Protein AF-A0A382CUC1-F1 (afdb_monomer_lite)

pLDDT: mean 79.83, std 8.0, range [52.0, 90.5]

Sequence (74 aa):
MGSLDGVFSTISGLAKSIVSLGLELVLVFLVIDLLFPGTTDVVRNVGTVVSQFTNQGLVGLVILIAVVAIASDD

Structure (mmCIF, N/CA/C/O backbone):
data_AF-A0A382CUC1-F1
#
_entry.id   AF-A0A382CUC1-F1
#
loop_
_atom_site.group_PDB
_atom_site.id
_atom_site.type_symbol
_atom_site.label_atom_id
_atom_site.label_alt_id
_atom_site.label_comp_id
_atom_site.label_asym_id
_atom_site.label_entity_id
_atom_site.label_seq_id
_atom_site.pdbx_PDB_ins_code
_atom_site.Cartn_x
_atom_site.Cartn_y
_atom_site.Cartn_z
_atom_site.occupancy
_atom_site.B_iso_or_equiv
_atom_site.auth_seq_id
_atom_site.auth_comp_id
_atom_site.auth_asym_id
_atom_site.auth_atom_id
_atom_site.pdbx_PDB_model_num
ATOM 1 N N . MET A 1 1 ? 3.379 8.752 -36.599 1.00 52.00 1 MET A N 1
ATOM 2 C CA . MET A 1 1 ? 3.594 8.029 -35.327 1.00 52.00 1 MET A CA 1
ATOM 3 C C . MET A 1 1 ? 3.569 9.074 -34.216 1.00 52.00 1 MET A C 1
ATOM 5 O O . MET A 1 1 ? 4.601 9.647 -33.930 1.00 52.00 1 MET A O 1
ATOM 9 N N . GLY A 1 2 ? 2.387 9.476 -33.736 1.00 62.41 2 GLY A N 1
ATOM 10 C CA . GLY A 1 2 ? 2.279 10.616 -32.802 1.00 62.41 2 GLY A CA 1
ATOM 11 C C . GLY A 1 2 ? 0.947 10.715 -32.053 1.00 62.41 2 GLY A C 1
ATOM 12 O O . GLY A 1 2 ? 0.893 11.277 -30.968 1.00 62.41 2 GLY A O 1
ATOM 13 N N . SER A 1 3 ? -0.125 10.108 -32.575 1.00 74.19 3 SER A N 1
ATOM 14 C CA . SER A 1 3 ? -1.421 10.027 -31.888 1.00 74.19 3 SER A CA 1
ATOM 15 C C . SER A 1 3 ? -1.457 8.957 -30.792 1.00 74.19 3 SER A C 1
ATOM 17 O O . SER A 1 3 ? -2.010 9.199 -29.726 1.00 74.19 3 SER A O 1
ATOM 19 N N . LEU A 1 4 ? -0.849 7.790 -31.026 1.00 75.31 4 LEU A N 1
ATOM 20 C CA . LEU A 1 4 ? -0.829 6.687 -30.059 1.00 75.31 4 LEU A CA 1
ATOM 21 C C . LEU A 1 4 ? 0.015 7.032 -28.824 1.00 75.31 4 LEU A C 1
ATOM 23 O O . LEU A 1 4 ? -0.446 6.824 -27.707 1.00 75.31 4 LEU A O 1
ATOM 27 N N . ASP A 1 5 ? 1.182 7.654 -29.006 1.00 81.62 5 ASP A N 1
ATOM 28 C CA . ASP A 1 5 ? 2.057 8.055 -27.894 1.00 81.62 5 ASP A CA 1
ATOM 29 C C . ASP A 1 5 ? 1.412 9.135 -27.010 1.00 81.62 5 ASP A C 1
ATOM 31 O O . ASP A 1 5 ? 1.521 9.091 -25.784 1.00 81.62 5 ASP A O 1
ATOM 35 N N . GLY A 1 6 ? 0.663 10.068 -27.610 1.00 83.81 6 GLY A N 1
ATOM 36 C CA . GLY A 1 6 ? -0.112 11.066 -26.867 1.00 83.81 6 GLY A CA 1
ATOM 37 C C . GLY A 1 6 ? -1.270 10.456 -26.068 1.00 83.81 6 GLY A C 1
ATOM 38 O O . GLY A 1 6 ? -1.520 10.858 -24.929 1.00 83.81 6 GLY A O 1
ATOM 39 N N . VAL A 1 7 ? -1.945 9.443 -26.624 1.00 83.12 7 VAL A N 1
ATOM 40 C CA . VAL A 1 7 ? -3.011 8.70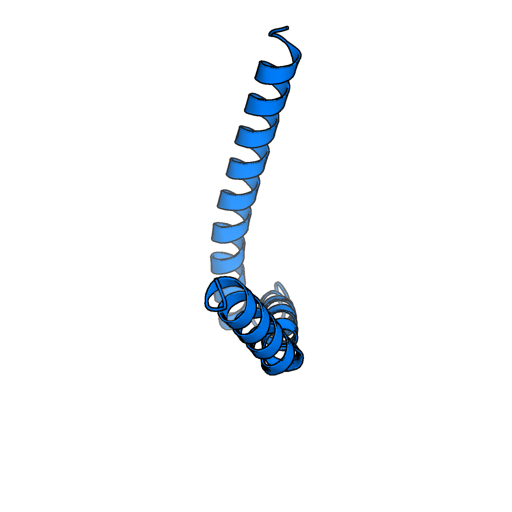4 -25.927 1.00 83.12 7 VAL A CA 1
ATOM 41 C C . VAL A 1 7 ? -2.438 7.893 -24.764 1.00 83.12 7 VAL A C 1
ATOM 43 O O . VAL A 1 7 ? -2.959 7.988 -23.654 1.00 83.12 7 VAL A O 1
ATOM 46 N N . PHE A 1 8 ? -1.335 7.167 -24.967 1.00 85.25 8 PHE A N 1
ATOM 47 C CA . PHE A 1 8 ? -0.663 6.435 -23.888 1.00 85.25 8 PHE A CA 1
ATOM 48 C C . PHE A 1 8 ? -0.167 7.367 -22.781 1.00 85.25 8 PHE A C 1
ATOM 50 O O . PHE A 1 8 ? -0.381 7.076 -21.606 1.00 85.25 8 PHE A O 1
ATOM 57 N N . SER A 1 9 ? 0.417 8.514 -23.136 1.00 85.25 9 SER A N 1
ATOM 58 C CA . SER A 1 9 ? 0.826 9.541 -22.171 1.00 85.25 9 SER A CA 1
ATOM 59 C C . SER A 1 9 ? -0.355 10.029 -21.323 1.00 85.25 9 SER A C 1
ATOM 61 O O . SER A 1 9 ? -0.281 10.012 -20.092 1.00 85.25 9 SER A O 1
ATOM 63 N N . THR A 1 10 ? -1.480 10.357 -21.964 1.00 88.94 10 THR A N 1
ATOM 64 C CA . THR A 1 10 ? -2.698 10.833 -21.285 1.00 88.94 10 THR A CA 1
ATOM 65 C C . THR A 1 10 ? -3.277 9.776 -20.348 1.00 88.94 10 THR A C 1
ATOM 67 O O . THR A 1 10 ? -3.566 10.066 -19.186 1.00 88.94 10 THR A O 1
ATOM 70 N N . ILE A 1 11 ? -3.402 8.533 -20.822 1.00 87.19 11 ILE A N 1
ATOM 71 C CA . ILE A 1 11 ? -3.900 7.416 -20.012 1.00 87.19 11 ILE A CA 1
ATOM 72 C C . ILE A 1 11 ? -2.950 7.146 -18.839 1.00 87.19 11 ILE A C 1
ATOM 74 O O . ILE A 1 11 ? -3.415 6.933 -17.721 1.00 87.19 11 ILE A O 1
ATOM 78 N N . SER A 1 12 ? -1.631 7.220 -19.051 1.00 86.69 12 SER A N 1
ATOM 79 C CA . SER A 1 12 ? -0.647 7.058 -17.974 1.00 86.69 12 SER A CA 1
ATOM 80 C C . SER A 1 12 ? -0.758 8.167 -16.923 1.00 86.69 12 SER A C 1
ATOM 82 O O . SER A 1 12 ? -0.679 7.892 -15.727 1.00 86.69 12 SER A O 1
ATOM 84 N N . GLY A 1 13 ? -1.010 9.409 -17.350 1.00 88.62 13 GLY A N 1
ATOM 85 C CA . GLY A 1 13 ? -1.208 10.550 -16.460 1.00 88.62 13 GLY A CA 1
ATOM 86 C C . GLY A 1 13 ? -2.462 10.396 -15.603 1.00 88.62 13 GLY A C 1
ATOM 87 O O . GLY A 1 13 ? -2.410 10.600 -14.390 1.00 88.62 13 GLY A O 1
ATOM 88 N N . LEU A 1 14 ? -3.567 9.954 -16.210 1.00 87.00 14 LEU A N 1
ATOM 89 C CA . LEU A 1 14 ? -4.812 9.657 -15.498 1.00 87.00 14 LEU A CA 1
ATOM 90 C C . LEU A 1 14 ? -4.639 8.496 -14.518 1.00 87.00 14 LEU A C 1
ATOM 92 O O . LEU A 1 14 ? -5.034 8.614 -13.360 1.00 87.00 14 LEU A O 1
ATOM 96 N N . ALA A 1 15 ? -3.998 7.408 -14.945 1.00 87.06 15 ALA A N 1
ATOM 97 C CA . ALA A 1 15 ? -3.708 6.273 -14.077 1.00 87.06 15 ALA A CA 1
ATOM 98 C C . ALA A 1 15 ? -2.858 6.700 -12.873 1.00 87.06 15 ALA A C 1
ATOM 100 O O . ALA A 1 15 ? -3.185 6.368 -11.735 1.00 87.06 15 ALA A O 1
ATOM 101 N N . LYS A 1 16 ? -1.817 7.509 -13.098 1.00 90.50 16 LYS A N 1
ATOM 102 C CA . LYS A 1 16 ? -0.969 8.037 -12.024 1.00 90.50 16 LYS A CA 1
ATOM 103 C C . LYS A 1 16 ? -1.756 8.918 -11.052 1.00 90.50 16 LYS A C 1
ATOM 105 O O . LYS A 1 16 ? -1.569 8.804 -9.844 1.00 90.50 16 LYS A O 1
ATOM 110 N N . SER A 1 17 ? -2.649 9.763 -11.565 1.00 88.62 17 SER A N 1
ATOM 111 C CA . SER A 1 17 ? -3.516 10.608 -10.738 1.00 88.62 17 SER A CA 1
ATOM 112 C C . SER A 1 17 ? -4.490 9.777 -9.898 1.00 88.62 17 SER A C 1
ATOM 114 O O . SER A 1 17 ? -4.579 9.988 -8.692 1.00 88.62 17 SER A O 1
ATOM 116 N N . ILE A 1 18 ? -5.143 8.776 -10.492 1.00 89.81 18 ILE A N 1
ATOM 117 C CA . ILE A 1 18 ? -6.056 7.869 -9.782 1.00 89.81 18 ILE A CA 1
ATOM 118 C C . ILE A 1 18 ? -5.316 7.091 -8.690 1.00 89.81 18 ILE A C 1
ATOM 120 O O . ILE A 1 18 ? -5.817 6.982 -7.575 1.00 89.81 18 ILE A O 1
ATOM 124 N N . VAL A 1 19 ? -4.113 6.588 -8.978 1.00 87.81 19 VAL A N 1
ATOM 125 C CA . VAL A 1 19 ? -3.286 5.885 -7.986 1.00 87.81 19 VAL A CA 1
ATOM 126 C C . VAL A 1 19 ? -2.889 6.817 -6.839 1.00 87.81 19 VAL A C 1
ATOM 128 O O . VAL A 1 19 ? -2.966 6.413 -5.682 1.00 87.81 19 VAL A O 1
ATOM 131 N N . SER A 1 20 ? -2.518 8.066 -7.138 1.00 87.50 20 SER A N 1
ATOM 132 C CA . SER A 1 20 ? -2.188 9.068 -6.116 1.00 87.50 20 SER A CA 1
ATOM 133 C C . SER A 1 20 ? -3.368 9.338 -5.182 1.00 87.50 20 SER A C 1
ATOM 135 O O . SER A 1 20 ? -3.207 9.311 -3.965 1.00 87.50 20 SER A O 1
ATOM 137 N N . LEU A 1 21 ? -4.562 9.540 -5.747 1.00 88.38 21 LEU A N 1
ATOM 138 C CA . LEU A 1 21 ? -5.785 9.745 -4.971 1.00 88.38 21 LEU A CA 1
ATOM 139 C C . LEU A 1 21 ? -6.158 8.494 -4.169 1.00 88.38 21 LEU A C 1
ATOM 141 O O . LEU A 1 21 ? -6.532 8.592 -3.005 1.00 88.38 21 LEU A O 1
ATOM 145 N N . GLY A 1 22 ? -6.014 7.308 -4.763 1.00 84.81 22 GLY A N 1
ATOM 146 C CA . GLY A 1 22 ? -6.233 6.039 -4.075 1.00 84.81 22 GLY A CA 1
ATOM 147 C C . GLY A 1 22 ? -5.322 5.872 -2.858 1.00 84.81 22 GLY A C 1
ATOM 148 O O . GLY A 1 22 ? -5.790 5.43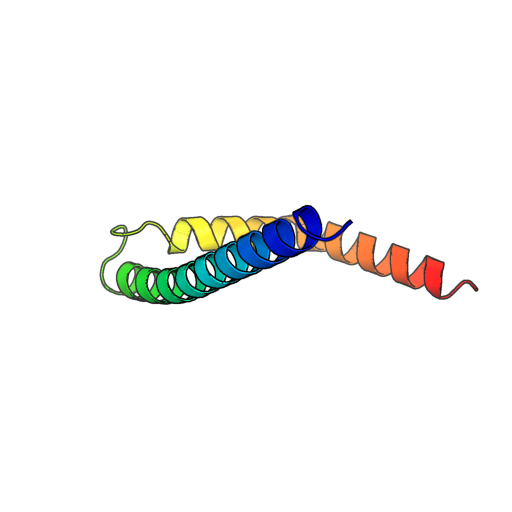1 -1.813 1.00 84.81 22 GLY A O 1
ATOM 149 N N . LEU A 1 23 ? -4.051 6.271 -2.956 1.00 87.44 23 LEU A N 1
AT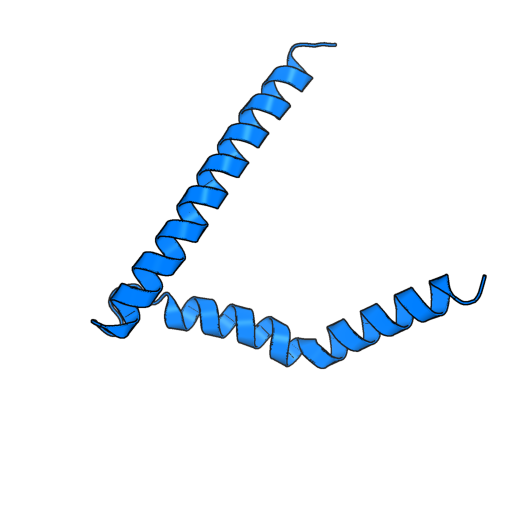OM 150 C CA . LEU A 1 23 ? -3.097 6.180 -1.849 1.00 87.44 23 LEU A CA 1
ATOM 151 C C . LEU A 1 23 ? -3.443 7.140 -0.698 1.00 87.44 23 LEU A C 1
ATOM 153 O O . LEU A 1 23 ? -3.395 6.740 0.465 1.00 87.44 23 LEU A O 1
ATOM 157 N N . GLU A 1 24 ? -3.839 8.376 -1.011 1.00 87.44 24 GLU A N 1
ATOM 158 C CA . GLU A 1 24 ? -4.323 9.328 -0.002 1.00 87.44 24 GLU A CA 1
ATOM 159 C C . GLU A 1 24 ? -5.605 8.829 0.678 1.00 87.44 24 GLU A C 1
ATOM 161 O O . GLU A 1 24 ? -5.714 8.860 1.906 1.00 87.44 24 GLU A O 1
ATOM 166 N N . LEU A 1 25 ? -6.556 8.300 -0.097 1.00 86.38 25 LEU A N 1
ATOM 167 C CA . LEU A 1 25 ? -7.801 7.751 0.441 1.00 86.38 25 LEU A CA 1
ATOM 168 C C . LEU A 1 25 ? -7.568 6.513 1.311 1.00 86.38 25 LEU A C 1
ATOM 170 O O . LEU A 1 25 ? -8.236 6.370 2.330 1.00 86.38 25 LEU A O 1
ATOM 174 N N . VAL A 1 26 ? -6.606 5.648 0.974 1.00 83.88 26 VAL A N 1
ATOM 175 C CA . VAL A 1 26 ? -6.232 4.503 1.822 1.00 83.88 26 VAL A CA 1
ATOM 176 C C . VAL A 1 26 ? -5.752 4.970 3.196 1.00 83.88 26 VAL A C 1
ATOM 178 O O . VAL A 1 26 ? -6.145 4.371 4.194 1.00 83.88 26 VAL A O 1
ATOM 181 N N . LEU A 1 27 ? -4.964 6.048 3.281 1.00 83.94 27 LEU A N 1
ATOM 182 C CA . LEU A 1 27 ? -4.547 6.612 4.572 1.00 83.94 27 LEU A CA 1
ATOM 183 C C . LEU A 1 27 ? -5.737 7.151 5.370 1.00 83.94 27 LEU A C 1
ATOM 185 O O . LEU A 1 27 ? -5.856 6.869 6.562 1.00 83.94 27 LEU A O 1
ATOM 189 N N . VAL A 1 28 ? -6.637 7.888 4.717 1.00 88.25 28 VAL A N 1
ATOM 190 C CA . VAL A 1 28 ? -7.854 8.405 5.360 1.00 88.25 28 VAL A CA 1
ATOM 191 C C . VAL A 1 28 ? -8.728 7.256 5.866 1.00 88.25 28 VAL A C 1
ATOM 193 O O . VAL A 1 28 ? -9.159 7.271 7.018 1.00 88.25 28 VAL A O 1
ATOM 196 N N . PHE A 1 29 ? -8.952 6.230 5.047 1.00 85.25 29 PHE A N 1
ATOM 197 C CA . PHE A 1 29 ? -9.728 5.058 5.435 1.00 85.25 29 PHE A CA 1
ATOM 198 C C . PHE A 1 29 ? -9.052 4.244 6.533 1.00 85.25 29 PHE A C 1
ATOM 200 O O . PHE A 1 29 ? -9.750 3.768 7.418 1.00 85.25 29 PHE A O 1
ATOM 207 N N . LEU A 1 30 ? -7.721 4.154 6.554 1.00 83.31 30 LEU A N 1
ATOM 208 C CA . LEU A 1 30 ? -6.981 3.515 7.642 1.00 83.31 30 LEU A CA 1
ATOM 209 C C . LEU A 1 30 ? -7.194 4.247 8.974 1.00 83.31 30 LEU A C 1
ATOM 211 O O . LEU A 1 30 ? -7.427 3.604 9.994 1.00 83.31 30 LEU A O 1
ATOM 215 N N . VAL A 1 31 ? -7.187 5.582 8.973 1.00 84.81 31 VAL A N 1
ATOM 216 C CA . VAL A 1 31 ? -7.518 6.373 10.171 1.00 84.81 31 VAL A CA 1
ATOM 217 C C . VAL A 1 31 ? -8.979 6.164 10.584 1.00 84.81 31 VAL A C 1
ATOM 219 O O . VAL A 1 31 ? -9.257 5.989 11.769 1.00 84.81 31 VAL A O 1
ATOM 222 N N . ILE A 1 32 ? -9.914 6.133 9.631 1.00 86.50 32 ILE A N 1
ATOM 223 C CA . ILE A 1 32 ? -11.332 5.867 9.916 1.00 86.50 32 ILE A CA 1
ATOM 224 C C . ILE A 1 32 ? -11.521 4.466 10.502 1.00 86.50 32 ILE A C 1
ATOM 226 O O . ILE A 1 32 ? -12.256 4.327 11.470 1.00 86.50 32 ILE A O 1
ATOM 230 N N . ASP A 1 33 ? -10.845 3.448 9.973 1.00 83.50 33 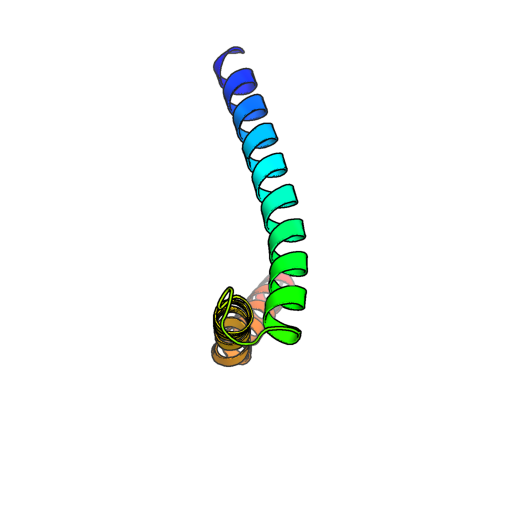ASP A N 1
ATOM 231 C CA . ASP A 1 33 ? -10.930 2.065 10.461 1.00 83.50 33 ASP A CA 1
ATOM 232 C C . ASP A 1 33 ? -10.296 1.908 11.854 1.00 83.50 33 ASP A C 1
ATOM 234 O O . ASP A 1 33 ? -10.724 1.071 12.640 1.00 83.50 33 ASP A O 1
ATOM 238 N N . LEU A 1 34 ? -9.308 2.741 12.203 1.00 81.88 34 LEU A N 1
ATOM 239 C CA . LEU A 1 34 ? -8.757 2.800 13.562 1.00 81.88 34 LEU A CA 1
ATOM 240 C C . LEU A 1 34 ? -9.731 3.437 14.564 1.00 81.88 34 LEU A C 1
ATOM 242 O O . LEU A 1 34 ? -9.823 2.979 15.701 1.00 81.88 34 LEU A O 1
ATOM 246 N N . LEU A 1 35 ? -10.438 4.499 14.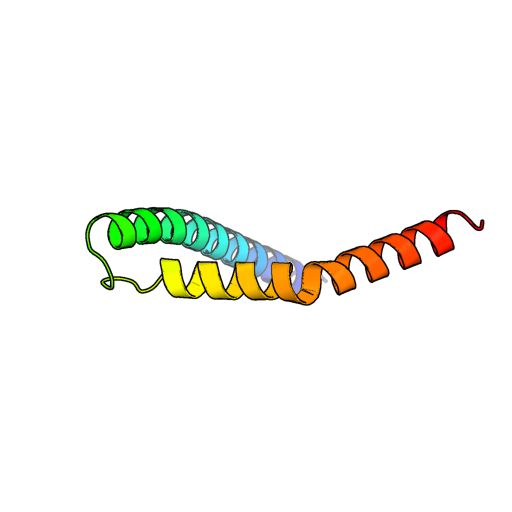164 1.00 86.62 35 LEU A N 1
ATOM 247 C CA . LEU A 1 35 ? -11.385 5.216 15.030 1.00 86.62 35 LEU A CA 1
ATOM 248 C C . LEU A 1 35 ? -12.767 4.542 15.093 1.00 86.62 35 LEU A C 1
ATOM 250 O O . LEU A 1 35 ? -13.450 4.629 16.112 1.00 86.62 35 LEU A O 1
ATOM 254 N N . PHE A 1 36 ? -13.162 3.858 14.020 1.00 86.19 36 PHE A N 1
ATOM 255 C CA . PHE A 1 36 ? -14.433 3.156 13.845 1.00 86.19 36 PHE A CA 1
ATOM 256 C C . PHE A 1 36 ? -14.171 1.765 13.235 1.00 86.19 36 PHE A C 1
ATOM 258 O O . PHE A 1 36 ? -14.314 1.581 12.019 1.00 86.19 36 PHE A O 1
ATOM 265 N N . PRO A 1 37 ? -13.783 0.780 14.069 1.00 79.75 37 PRO A N 1
ATOM 266 C CA . PRO A 1 37 ? -13.348 -0.540 13.618 1.00 79.75 37 PRO A CA 1
ATOM 267 C C . PRO A 1 37 ? -14.349 -1.239 12.697 1.00 79.75 37 PRO A C 1
ATOM 269 O O . PRO A 1 37 ? -15.518 -1.394 13.053 1.00 79.75 37 PRO A O 1
ATOM 272 N N . GLY A 1 38 ? -13.876 -1.703 11.537 1.00 74.19 38 GLY A N 1
ATOM 273 C CA . GLY A 1 38 ? -14.654 -2.522 10.601 1.00 74.19 38 GLY A CA 1
ATOM 274 C C . GLY A 1 38 ? -15.519 -1.728 9.620 1.00 74.19 38 GLY A C 1
ATOM 275 O O . GLY A 1 38 ? -16.314 -2.321 8.897 1.00 74.19 38 GLY A O 1
ATOM 276 N N . THR A 1 39 ? -15.376 -0.400 9.572 1.00 78.69 39 THR A N 1
ATOM 277 C CA . THR A 1 39 ? -16.170 0.456 8.670 1.00 78.69 39 THR A CA 1
ATOM 278 C C . THR A 1 39 ? -15.661 0.401 7.231 1.00 78.69 39 THR A C 1
ATOM 280 O O . THR A 1 39 ? -16.450 0.481 6.291 1.00 78.69 39 THR A O 1
ATOM 283 N N . THR A 1 40 ? -14.343 0.283 7.043 1.00 79.12 40 THR A N 1
ATOM 284 C CA . THR A 1 40 ? -13.731 0.270 5.702 1.00 79.12 40 THR A CA 1
ATOM 285 C C . THR A 1 40 ? -12.949 -1.006 5.408 1.00 79.12 40 THR A C 1
ATOM 287 O O . THR A 1 40 ? -12.618 -1.243 4.247 1.00 79.12 40 THR A O 1
ATOM 290 N N . ASP A 1 41 ? -12.674 -1.838 6.424 1.00 80.56 41 ASP A N 1
ATOM 291 C CA . ASP A 1 41 ? -11.919 -3.097 6.294 1.00 80.56 41 ASP A CA 1
ATOM 292 C C . ASP A 1 41 ? -10.489 -2.904 5.730 1.00 80.56 41 ASP A C 1
ATOM 294 O O . ASP A 1 41 ? -9.805 -3.858 5.335 1.00 80.56 41 ASP A O 1
ATOM 298 N N . VAL A 1 42 ? -10.000 -1.659 5.695 1.00 77.88 42 VAL A N 1
ATOM 299 C CA . VAL A 1 42 ? -8.708 -1.300 5.102 1.00 77.88 42 VAL A CA 1
ATOM 300 C C . VAL A 1 42 ? -7.555 -1.852 5.929 1.00 77.88 42 VAL A C 1
ATOM 302 O O . VAL A 1 42 ? -6.578 -2.324 5.345 1.00 77.88 42 VAL A O 1
ATOM 305 N N . VAL A 1 43 ? -7.668 -1.904 7.259 1.00 74.75 43 VAL A N 1
ATOM 306 C CA . VAL A 1 43 ? -6.626 -2.501 8.113 1.00 74.75 43 VAL A CA 1
ATOM 307 C C . VAL A 1 43 ? -6.446 -3.993 7.803 1.00 74.75 43 VAL A C 1
ATOM 309 O O . VAL A 1 43 ? -5.314 -4.476 7.736 1.00 74.75 43 VAL A O 1
ATOM 312 N N . ARG A 1 44 ? -7.534 -4.722 7.519 1.00 77.75 44 ARG A N 1
ATOM 313 C CA . ARG A 1 44 ? -7.494 -6.144 7.131 1.00 77.75 44 ARG A CA 1
ATOM 314 C C . ARG A 1 44 ? -6.845 -6.350 5.758 1.00 77.75 44 ARG A C 1
ATOM 316 O O . ARG A 1 44 ? -6.045 -7.275 5.584 1.00 77.75 44 ARG A O 1
ATOM 323 N N . ASN A 1 45 ? -7.139 -5.474 4.799 1.00 77.31 45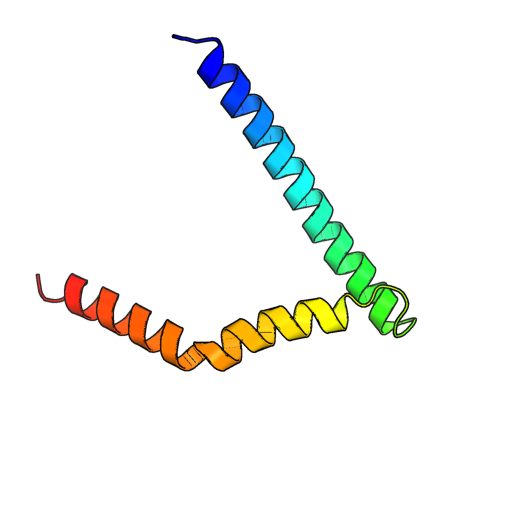 ASN A N 1
ATOM 324 C CA . ASN A 1 45 ? -6.521 -5.509 3.471 1.00 77.31 45 ASN A CA 1
ATOM 325 C C . ASN A 1 45 ? -5.023 -5.164 3.521 1.00 77.31 45 ASN A C 1
ATOM 327 O O . ASN A 1 45 ? -4.208 -5.891 2.950 1.00 77.31 45 ASN A O 1
ATOM 331 N N . VAL A 1 46 ? -4.639 -4.115 4.256 1.00 76.25 46 VAL A N 1
ATOM 332 C CA . VAL A 1 46 ? -3.227 -3.745 4.464 1.00 76.25 46 VAL A CA 1
ATOM 333 C C . VAL A 1 46 ? -2.482 -4.865 5.193 1.00 76.25 46 VAL A C 1
ATOM 335 O O . VAL A 1 46 ? -1.397 -5.252 4.764 1.00 76.25 46 VAL A O 1
ATOM 338 N N . GLY A 1 47 ? -3.080 -5.460 6.228 1.00 71.62 47 GLY A N 1
ATOM 339 C CA . GLY A 1 47 ? -2.510 -6.607 6.939 1.00 71.62 47 GLY A CA 1
ATOM 340 C C . GLY A 1 47 ? -2.287 -7.827 6.043 1.00 71.62 47 GLY A C 1
ATOM 341 O O . GLY A 1 47 ? -1.287 -8.522 6.198 1.00 71.62 47 GLY A O 1
ATOM 342 N N . THR A 1 48 ? -3.153 -8.054 5.053 1.00 78.44 48 THR A N 1
ATOM 343 C CA . THR A 1 48 ? -2.979 -9.127 4.059 1.00 78.44 48 THR A CA 1
ATOM 344 C C . THR A 1 48 ? -1.795 -8.847 3.132 1.00 78.44 48 THR A C 1
ATOM 346 O O . THR A 1 48 ? -0.982 -9.739 2.902 1.00 78.44 48 THR A O 1
ATOM 349 N N . VAL A 1 49 ? -1.645 -7.611 2.646 1.00 75.00 49 VAL A N 1
ATOM 350 C CA . VAL A 1 49 ? -0.494 -7.202 1.818 1.00 75.00 49 VAL A CA 1
ATOM 351 C C . VAL A 1 49 ? 0.810 -7.320 2.611 1.00 75.00 49 VAL A C 1
ATOM 353 O O . VAL A 1 49 ? 1.767 -7.936 2.147 1.00 75.00 49 VAL A O 1
ATOM 356 N N . VAL A 1 50 ? 0.840 -6.809 3.844 1.00 72.50 50 VAL A N 1
ATOM 357 C CA . VAL A 1 50 ? 1.999 -6.940 4.741 1.00 72.50 50 VAL A CA 1
ATOM 358 C C . VAL A 1 50 ? 2.290 -8.411 5.045 1.00 72.50 50 VAL A C 1
ATOM 360 O O . VAL A 1 50 ? 3.447 -8.824 5.025 1.00 72.50 50 VAL A O 1
ATOM 363 N N . SER A 1 51 ? 1.262 -9.232 5.265 1.00 73.88 51 SER A N 1
ATOM 364 C CA . SER A 1 51 ? 1.410 -10.674 5.473 1.00 73.88 51 SER A CA 1
ATOM 365 C C . SER A 1 51 ? 1.989 -11.377 4.248 1.00 73.88 51 SER A C 1
ATOM 367 O O . SER A 1 51 ? 2.820 -12.259 4.429 1.00 73.88 51 SER A O 1
ATOM 369 N N . GLN A 1 52 ? 1.640 -10.977 3.023 1.00 72.75 52 GLN A N 1
ATOM 370 C CA . GLN A 1 52 ? 2.269 -11.505 1.808 1.00 72.75 52 GLN A CA 1
ATOM 371 C C . GLN A 1 52 ? 3.761 -11.168 1.779 1.00 72.75 52 GLN A C 1
ATOM 373 O O . GLN A 1 52 ? 4.573 -12.080 1.652 1.00 72.75 52 GLN A O 1
ATOM 378 N N . PHE A 1 53 ? 4.138 -9.913 2.040 1.00 65.94 53 PHE A N 1
ATOM 379 C CA . PHE A 1 53 ? 5.549 -9.517 2.130 1.00 65.94 53 PHE A CA 1
ATOM 380 C C . PHE A 1 53 ? 6.308 -10.200 3.269 1.00 65.94 53 PHE A C 1
ATOM 382 O O . PHE A 1 53 ? 7.487 -10.494 3.119 1.00 65.94 53 PHE A O 1
ATOM 389 N N . THR A 1 54 ? 5.654 -10.474 4.396 1.00 69.56 54 THR A N 1
ATOM 390 C CA . THR A 1 54 ? 6.295 -11.104 5.561 1.00 69.56 54 THR A CA 1
ATOM 391 C C . THR A 1 54 ? 6.411 -12.618 5.376 1.00 69.56 54 THR A C 1
ATOM 393 O O . THR A 1 54 ? 7.473 -13.189 5.608 1.00 69.56 54 THR A O 1
ATOM 396 N N . ASN A 1 55 ? 5.364 -13.272 4.863 1.00 69.88 55 ASN A N 1
ATOM 397 C CA . ASN A 1 55 ? 5.361 -14.706 4.554 1.00 69.88 55 ASN A CA 1
ATOM 398 C C . ASN A 1 55 ? 6.281 -15.041 3.375 1.00 69.88 55 ASN A C 1
ATOM 400 O O . ASN A 1 55 ? 6.874 -16.116 3.338 1.00 69.88 55 ASN A O 1
ATOM 404 N N . GLN A 1 56 ? 6.426 -14.122 2.422 1.00 67.81 56 GLN A N 1
ATOM 405 C CA . GLN A 1 56 ? 7.392 -14.220 1.328 1.00 67.81 56 GLN A CA 1
ATOM 406 C C . GLN A 1 56 ? 8.711 -13.520 1.672 1.00 67.81 56 GLN A C 1
ATOM 408 O O . GLN A 1 56 ? 9.597 -13.488 0.829 1.00 67.81 56 GLN A O 1
ATOM 413 N N . GLY A 1 57 ? 8.889 -12.981 2.883 1.00 70.69 57 GLY A N 1
ATOM 414 C CA . GLY A 1 57 ? 10.033 -12.131 3.233 1.00 70.69 57 GLY A CA 1
ATOM 415 C C . GLY A 1 57 ? 11.373 -12.843 3.077 1.00 70.69 57 GLY A C 1
ATOM 416 O O . GLY A 1 57 ? 12.329 -12.273 2.555 1.00 70.69 57 GLY A O 1
ATOM 417 N N . LEU A 1 58 ? 11.417 -14.133 3.422 1.00 66.50 58 LEU A N 1
ATOM 418 C CA . LEU A 1 58 ? 12.582 -14.978 3.169 1.00 66.50 58 LEU A CA 1
ATOM 419 C C . LEU A 1 58 ? 12.792 -15.216 1.665 1.00 66.50 58 LEU A C 1
ATOM 421 O O . LEU A 1 58 ? 13.917 -15.182 1.189 1.00 66.50 58 LEU A O 1
ATOM 425 N N . VAL A 1 59 ? 11.712 -15.416 0.907 1.00 77.25 59 VAL A N 1
ATOM 426 C CA . VAL A 1 59 ? 11.753 -15.642 -0.548 1.00 77.25 59 VAL A CA 1
ATOM 427 C C . VAL A 1 59 ? 12.237 -14.389 -1.280 1.00 77.25 59 VAL A C 1
ATOM 429 O O . VAL A 1 59 ? 13.095 -14.483 -2.151 1.00 77.25 59 VAL A O 1
ATOM 432 N N . GLY A 1 60 ? 11.754 -13.208 -0.893 1.00 70.94 60 GLY A N 1
ATOM 433 C CA . GLY A 1 60 ? 12.195 -11.924 -1.435 1.00 70.94 60 GLY A CA 1
ATOM 434 C C . GLY A 1 60 ? 13.660 -11.631 -1.117 1.00 70.94 60 GLY A C 1
ATOM 435 O O . GLY A 1 60 ? 14.402 -11.205 -1.999 1.00 70.94 60 GLY A O 1
ATOM 436 N N . LEU A 1 61 ? 14.105 -11.933 0.108 1.00 77.88 61 LEU A N 1
ATOM 437 C CA . LEU A 1 61 ? 15.515 -11.827 0.485 1.00 77.88 61 LEU A CA 1
ATOM 438 C C . LEU A 1 61 ? 16.393 -12.808 -0.306 1.00 77.88 61 LEU A C 1
ATOM 440 O O . LEU A 1 61 ? 17.455 -12.422 -0.783 1.00 77.88 61 LEU A O 1
ATOM 444 N N . VAL A 1 62 ? 15.943 -14.050 -0.501 1.00 77.38 62 VAL A N 1
ATOM 445 C CA . VAL A 1 62 ? 16.650 -15.061 -1.307 1.00 77.38 62 VAL A CA 1
ATOM 446 C C . VAL A 1 62 ? 16.777 -14.620 -2.765 1.00 77.38 62 VAL A C 1
ATOM 448 O O . VAL A 1 62 ? 17.856 -14.737 -3.341 1.00 77.38 62 VAL A O 1
ATOM 451 N N . ILE A 1 63 ? 15.715 -14.065 -3.354 1.00 79.38 63 ILE A N 1
ATOM 452 C CA . ILE A 1 63 ? 15.742 -13.536 -4.725 1.00 79.38 63 ILE A CA 1
ATOM 453 C C . ILE A 1 63 ? 16.698 -12.340 -4.825 1.00 79.38 63 ILE A C 1
ATOM 455 O O . ILE A 1 63 ? 17.492 -12.276 -5.760 1.00 79.38 63 ILE A O 1
ATOM 459 N N . LEU A 1 64 ? 16.673 -11.421 -3.855 1.00 76.94 64 LEU A N 1
ATOM 460 C CA . LEU A 1 64 ? 17.582 -10.273 -3.821 1.00 76.94 64 LEU A CA 1
ATOM 461 C C . LEU A 1 64 ? 19.050 -10.713 -3.710 1.00 76.94 64 LEU A C 1
ATOM 463 O O . LEU A 1 64 ? 19.890 -10.214 -4.454 1.00 76.94 64 LEU A O 1
ATOM 467 N N . ILE A 1 65 ? 19.353 -11.673 -2.830 1.00 83.38 65 ILE A N 1
ATOM 468 C CA . ILE A 1 65 ? 20.699 -12.248 -2.691 1.00 83.38 65 ILE A CA 1
ATOM 469 C C . ILE A 1 65 ? 21.131 -12.925 -3.994 1.00 83.38 65 ILE A C 1
ATOM 471 O O . ILE A 1 65 ? 22.262 -12.722 -4.421 1.00 83.38 65 ILE A O 1
ATOM 475 N N . ALA A 1 66 ? 20.249 -13.683 -4.650 1.00 81.56 66 ALA A N 1
ATOM 476 C CA . ALA A 1 66 ? 20.559 -14.335 -5.921 1.00 81.56 66 ALA A CA 1
ATOM 477 C C . ALA A 1 66 ? 20.888 -13.320 -7.026 1.00 81.56 66 ALA A C 1
ATOM 479 O O . ALA A 1 66 ? 21.870 -13.490 -7.742 1.00 81.56 66 ALA A O 1
ATOM 480 N N . VAL A 1 67 ? 20.115 -12.237 -7.136 1.00 83.00 67 VAL A N 1
ATOM 481 C CA . VAL A 1 67 ? 20.367 -11.168 -8.115 1.00 83.00 67 VAL A CA 1
ATOM 482 C C . VAL A 1 67 ? 21.684 -10.446 -7.826 1.00 83.00 67 VAL A C 1
ATOM 484 O O . VAL A 1 67 ? 22.459 -10.217 -8.749 1.00 83.00 67 VAL A O 1
ATOM 487 N N . VAL A 1 68 ? 21.964 -10.120 -6.560 1.00 87.25 68 VAL A N 1
ATOM 488 C CA . VAL A 1 68 ? 23.226 -9.471 -6.167 1.00 87.25 68 VAL A CA 1
ATOM 489 C C . VAL A 1 68 ? 24.416 -10.395 -6.404 1.00 87.25 68 VAL A C 1
ATOM 491 O O . VAL A 1 68 ? 25.428 -9.935 -6.916 1.00 87.25 68 VAL A O 1
ATOM 494 N N . ALA A 1 69 ? 24.299 -11.685 -6.085 1.00 88.38 69 ALA A N 1
ATOM 495 C CA . ALA A 1 69 ? 25.353 -12.665 -6.323 1.00 88.38 69 ALA A CA 1
ATOM 496 C C . ALA A 1 69 ? 25.672 -12.797 -7.818 1.00 88.38 69 ALA A C 1
ATOM 498 O O . ALA A 1 69 ? 26.834 -12.716 -8.187 1.00 88.38 69 ALA A O 1
ATOM 499 N N . ILE A 1 70 ? 24.651 -12.903 -8.675 1.00 86.44 70 ILE A N 1
ATOM 500 C CA . ILE A 1 70 ? 24.826 -12.952 -10.137 1.00 86.44 70 ILE A CA 1
ATOM 501 C C . ILE A 1 70 ? 25.447 -11.653 -10.668 1.00 86.44 70 ILE A C 1
ATOM 503 O O . ILE A 1 70 ? 26.288 -11.695 -11.553 1.00 86.44 70 ILE A O 1
ATOM 507 N N . ALA A 1 71 ? 25.048 -10.499 -10.130 1.00 80.12 71 ALA A N 1
ATOM 508 C CA . ALA A 1 71 ? 25.582 -9.202 -10.543 1.00 80.12 71 ALA A CA 1
ATOM 509 C C . ALA A 1 71 ? 26.989 -8.896 -9.994 1.00 80.12 71 ALA A C 1
ATOM 511 O O . ALA A 1 71 ? 27.601 -7.936 -10.446 1.00 80.12 71 ALA A O 1
ATOM 512 N N . SER A 1 72 ? 27.466 -9.652 -8.998 1.00 79.75 72 SER A N 1
ATOM 513 C CA . SER A 1 72 ? 28.787 -9.470 -8.369 1.00 79.75 72 SER A CA 1
ATOM 514 C C . SER A 1 72 ? 29.810 -10.528 -8.801 1.00 79.75 72 SER A C 1
ATOM 516 O O . SER A 1 72 ? 30.958 -10.452 -8.375 1.00 79.75 72 SER A O 1
ATOM 518 N N . ASP A 1 73 ? 29.384 -11.529 -9.579 1.00 72.19 73 ASP A N 1
ATOM 519 C CA . ASP A 1 73 ? 30.225 -12.596 -10.149 1.00 72.19 73 ASP A CA 1
ATOM 520 C C . ASP A 1 73 ? 30.762 -12.225 -11.553 1.00 72.19 73 ASP A C 1
ATOM 522 O O . ASP A 1 73 ? 31.323 -13.072 -12.245 1.00 72.19 73 ASP A O 1
ATOM 526 N N . ASP A 1 74 ? 30.593 -10.958 -11.959 1.00 53.66 74 ASP A N 1
ATOM 527 C CA . ASP A 1 74 ? 31.171 -10.315 -13.154 1.00 53.66 74 ASP A CA 1
ATOM 528 C C . ASP A 1 74 ? 32.121 -9.171 -12.740 1.00 53.66 74 ASP A C 1
ATOM 530 O O . ASP A 1 74 ? 31.756 -8.396 -11.820 1.00 53.66 74 ASP A O 1
#

Organism: NCBI:txid408172

Foldseek 3Di:
DPPVVVVVVVVVVVVVVVVVVVVVVLVVVVVVCVVPPPPNCSVVVVVVVVCVCVVCVVVVVVVVVVVVVVVVVD

Secondary structure (DSSP, 8-state):
--HHHHHHHHHHHHHHHHHHHHHHHHHHHHHHHHHSTTSS-HHHHHHHHHHHHHHTHHHHHHHHHHHHHHHH--

Radius of gyration: 19.42 Å; chains: 1; bounding box: 47×27×50 Å